Protein AF-N8Q3B9-F1 (afdb_monomer_lite)

Radius of gyration: 31.8 Å; chains: 1; bounding box: 77×52×70 Å

Sequence (116 aa):
MTSLLSVLGLYDLLQKKHAILRNYPILRHFRFIFEDVRPEIRQYFIEADQDALPFSRMQRSLVYQRAKNENADKPFGSIIDVYQANYRFIVHSMTPCPPADPSTFRVLIGADADRF

Organism: NCBI:txid1217671

Structure (mmCIF, N/CA/C/O backbone):
data_AF-N8Q3B9-F1
#
_entry.id   AF-N8Q3B9-F1
#
loop_
_atom_site.group_PDB
_atom_site.id
_atom_site.type_symbol
_atom_site.label_atom_id
_atom_site.label_alt_id
_atom_site.label_comp_id
_atom_site.label_asym_id
_atom_site.label_entity_id
_atom_site.label_seq_id
_atom_site.pdbx_PDB_ins_code
_atom_site.Cartn_x
_atom_site.Cartn_y
_atom_site.Cartn_z
_atom_site.occupancy
_atom_site.B_iso_or_equiv
_atom_site.auth_seq_id
_atom_site.auth_comp_id
_atom_site.auth_asym_id
_atom_site.auth_atom_id
_atom_site.pdbx_PDB_model_num
ATOM 1 N N . MET A 1 1 ? -35.196 -16.794 24.304 1.00 62.47 1 MET A N 1
ATOM 2 C CA . MET A 1 1 ? -34.442 -15.781 23.529 1.00 62.47 1 MET A CA 1
ATOM 3 C C . MET A 1 1 ? -34.644 -14.385 24.100 1.00 62.47 1 MET A C 1
ATOM 5 O O . MET A 1 1 ? -33.671 -13.801 24.542 1.00 62.47 1 MET A O 1
ATOM 9 N N . THR A 1 2 ? -35.875 -13.880 24.199 1.00 73.31 2 THR A N 1
ATOM 10 C CA . THR A 1 2 ? -36.180 -12.538 24.743 1.00 73.31 2 THR A CA 1
ATOM 11 C C . THR A 1 2 ? -35.648 -12.286 26.160 1.00 73.31 2 THR A C 1
ATOM 13 O O . THR A 1 2 ? -35.075 -11.232 26.409 1.00 73.31 2 THR A O 1
ATOM 16 N N . SER A 1 3 ? -35.738 -13.268 27.063 1.00 80.25 3 SER A N 1
ATOM 17 C CA . SER A 1 3 ? -35.218 -13.155 28.436 1.00 80.25 3 SER A CA 1
ATOM 18 C C . SER A 1 3 ? -33.706 -12.915 28.506 1.00 80.25 3 SER A C 1
ATOM 20 O O . SER A 1 3 ? -33.246 -12.137 29.336 1.00 80.25 3 SER A O 1
ATOM 22 N N . LEU A 1 4 ? -32.935 -13.536 27.610 1.00 79.62 4 LEU A N 1
ATOM 23 C CA . LEU A 1 4 ? -31.481 -13.387 27.557 1.00 79.62 4 LEU A CA 1
ATOM 24 C C . LEU A 1 4 ? -31.088 -11.963 27.144 1.00 79.62 4 LEU A C 1
ATOM 26 O O . LEU A 1 4 ? -30.216 -11.361 27.766 1.00 79.62 4 LEU A O 1
ATOM 30 N N . LEU A 1 5 ? -31.775 -11.405 26.140 1.00 76.19 5 LEU A N 1
ATOM 31 C CA . LEU A 1 5 ? -31.567 -10.023 25.706 1.00 76.19 5 LEU A CA 1
ATOM 32 C C . LEU A 1 5 ? -31.977 -9.015 26.788 1.00 76.19 5 LEU A C 1
ATOM 34 O O . LEU A 1 5 ? -31.284 -8.019 26.973 1.00 76.19 5 LEU A O 1
ATOM 38 N N . SER A 1 6 ? -33.051 -9.278 27.537 1.00 79.69 6 SER A N 1
ATOM 39 C CA . SER A 1 6 ? -33.468 -8.407 28.643 1.00 79.69 6 SER A CA 1
ATOM 40 C C . SER A 1 6 ? -32.448 -8.367 29.785 1.00 79.69 6 SER A C 1
ATOM 42 O O . SER A 1 6 ? -32.182 -7.292 30.316 1.00 79.69 6 SER A O 1
ATOM 44 N N . VAL A 1 7 ? -31.837 -9.503 30.140 1.00 82.69 7 VAL A N 1
ATOM 45 C CA . VAL A 1 7 ? -30.781 -9.559 31.171 1.00 82.69 7 VAL A CA 1
ATOM 46 C C . VAL A 1 7 ? -29.506 -8.851 30.700 1.00 82.69 7 VAL A C 1
ATOM 48 O O . VAL A 1 7 ? -28.924 -8.080 31.462 1.00 82.69 7 VAL A O 1
ATOM 51 N N . LEU A 1 8 ? -29.105 -9.050 29.440 1.00 79.69 8 LEU A N 1
ATOM 52 C CA . LEU A 1 8 ? -27.977 -8.340 28.823 1.00 79.69 8 LEU A CA 1
ATOM 53 C C . LEU A 1 8 ? -28.198 -6.825 28.794 1.00 79.69 8 LEU A C 1
ATOM 55 O O . LEU A 1 8 ? -27.327 -6.068 29.212 1.00 79.69 8 LEU A O 1
ATOM 59 N N . GLY A 1 9 ? -29.387 -6.381 28.381 1.00 77.38 9 GLY A N 1
ATOM 60 C CA . GLY A 1 9 ? -29.742 -4.964 28.389 1.00 77.38 9 GLY A CA 1
ATOM 61 C C . GLY A 1 9 ? -29.731 -4.363 29.796 1.00 77.38 9 GLY A C 1
ATOM 62 O O . GLY A 1 9 ? -29.252 -3.248 29.980 1.00 77.38 9 GLY A O 1
ATOM 63 N N . LEU A 1 10 ? -30.190 -5.104 30.811 1.00 79.56 10 LEU A N 1
ATOM 64 C CA . LEU A 1 10 ? -30.143 -4.652 32.204 1.00 79.56 10 LEU A CA 1
ATOM 65 C C . LEU A 1 10 ? -28.698 -4.521 32.716 1.00 79.56 10 LEU A C 1
ATOM 67 O O . LEU A 1 10 ? -28.372 -3.544 33.391 1.00 79.56 10 LEU A O 1
ATOM 71 N N . TYR A 1 11 ? -27.822 -5.466 32.363 1.00 80.06 11 TYR A N 1
ATOM 72 C CA . TYR A 1 11 ? -26.395 -5.404 32.686 1.00 80.06 11 TYR A CA 1
ATOM 73 C C . TYR A 1 11 ? -25.704 -4.205 32.012 1.00 80.06 11 TYR A C 1
ATOM 75 O O . TYR A 1 11 ? -24.987 -3.454 32.679 1.00 80.06 11 TYR A O 1
ATOM 83 N N . ASP A 1 12 ? -25.992 -3.964 30.728 1.00 73.75 12 ASP A N 1
ATOM 84 C CA . ASP A 1 12 ? -25.473 -2.823 29.961 1.00 73.75 12 ASP A CA 1
ATOM 85 C C . ASP A 1 12 ? -25.908 -1.470 30.559 1.00 73.75 12 ASP A C 1
ATOM 87 O O . ASP A 1 12 ? -25.129 -0.512 30.579 1.00 73.75 12 ASP A O 1
ATOM 91 N N . LEU A 1 13 ? -27.133 -1.388 31.097 1.00 72.50 13 LEU A N 1
ATOM 92 C CA . LEU A 1 13 ? -27.658 -0.194 31.774 1.00 72.50 13 LEU A CA 1
ATOM 93 C C . LEU A 1 13 ? -26.992 0.067 33.135 1.00 72.50 13 LEU A C 1
ATOM 95 O O . LEU A 1 13 ? -26.791 1.223 33.521 1.00 72.50 13 LEU A O 1
ATOM 99 N N . LEU A 1 14 ? -26.647 -0.995 33.868 1.00 78.25 14 LEU A N 1
ATOM 100 C CA . LEU A 1 14 ? -26.009 -0.917 35.187 1.00 78.25 14 LEU A CA 1
ATOM 101 C C . LEU A 1 14 ? -24.502 -0.609 35.100 1.00 78.25 14 LEU A C 1
ATOM 103 O O . LEU A 1 14 ? -23.917 -0.080 36.052 1.00 78.25 14 LEU A O 1
ATOM 107 N N . GLN A 1 15 ? -23.856 -0.897 33.967 1.00 73.25 15 GLN A N 1
ATOM 108 C CA . GLN A 1 15 ? -22.427 -0.661 33.778 1.00 73.25 15 GLN A CA 1
ATOM 109 C C . GLN A 1 15 ? -22.095 0.840 33.666 1.00 73.25 15 GLN A C 1
ATOM 111 O O . GLN A 1 15 ? -22.383 1.515 32.682 1.00 73.25 15 GLN A O 1
ATOM 116 N N . LYS A 1 16 ? -21.367 1.378 34.653 1.00 68.00 16 LYS A N 1
ATOM 117 C CA . LYS A 1 16 ? -20.986 2.808 34.702 1.00 68.00 16 LYS A CA 1
ATOM 118 C C . LYS A 1 16 ? -19.802 3.206 33.809 1.00 68.00 16 LYS A C 1
ATOM 120 O O . LYS A 1 16 ? -19.538 4.392 33.649 1.00 68.00 16 LYS A O 1
ATOM 125 N N . LYS A 1 17 ? -19.068 2.246 33.236 1.00 70.25 17 LYS A N 1
ATOM 126 C CA . LYS A 1 17 ? -17.808 2.512 32.509 1.00 70.25 17 LYS A CA 1
ATOM 127 C C . LYS A 1 17 ? -18.004 3.081 31.098 1.00 70.25 17 LYS A C 1
ATOM 129 O O . LYS A 1 17 ? -17.073 3.624 30.513 1.00 70.25 17 LYS A O 1
ATOM 134 N N . HIS A 1 18 ? -19.192 2.931 30.520 1.00 67.69 18 HIS A N 1
ATOM 135 C CA . HIS A 1 18 ? -19.378 3.042 29.078 1.00 67.69 18 HIS A CA 1
ATOM 136 C C . HIS A 1 18 ? -20.710 3.728 28.746 1.00 67.69 18 HIS A C 1
ATOM 138 O O . HIS A 1 18 ? -21.702 3.071 28.455 1.00 67.69 18 HIS A O 1
ATOM 144 N N . ALA A 1 19 ? -20.711 5.065 28.727 1.00 69.88 19 ALA A N 1
ATOM 145 C CA . ALA A 1 19 ? -21.916 5.897 28.581 1.00 69.88 19 ALA A CA 1
ATOM 146 C C . ALA A 1 19 ? -22.811 5.544 27.374 1.00 69.88 19 ALA A C 1
ATOM 148 O O . ALA A 1 19 ? -24.033 5.607 27.473 1.00 69.88 19 ALA A O 1
ATOM 149 N N . ILE A 1 20 ? -22.227 5.105 26.255 1.00 65.88 20 ILE A N 1
ATOM 150 C CA . ILE A 1 20 ? -22.989 4.746 25.048 1.00 65.88 20 ILE A CA 1
ATOM 151 C C . ILE A 1 20 ? -23.751 3.404 25.235 1.00 65.88 20 ILE A C 1
ATOM 153 O O . ILE A 1 20 ? -24.778 3.212 24.600 1.00 65.88 20 ILE A O 1
ATOM 157 N N . LEU A 1 21 ? -23.306 2.487 26.121 1.00 70.81 21 LEU A N 1
ATOM 158 C CA . LEU A 1 21 ? -23.984 1.196 26.404 1.00 70.81 21 LEU A CA 1
ATOM 159 C C . LEU A 1 21 ? -25.238 1.465 27.239 1.00 70.81 21 LEU A C 1
ATOM 161 O O . LEU A 1 21 ? -26.258 0.816 27.057 1.00 70.81 21 LEU A O 1
ATOM 165 N N . ARG A 1 22 ? -25.176 2.495 28.090 1.00 69.12 22 ARG A N 1
ATOM 166 C CA . ARG A 1 22 ? -26.286 2.927 28.934 1.00 69.12 22 ARG A CA 1
ATOM 167 C C . ARG A 1 22 ? -27.389 3.654 28.160 1.00 69.12 22 ARG A C 1
ATOM 169 O O . ARG A 1 22 ? -28.554 3.513 28.498 1.00 69.12 22 ARG A O 1
ATOM 176 N N . ASN A 1 23 ? -27.040 4.439 27.141 1.00 74.38 23 ASN A N 1
ATOM 177 C CA . ASN A 1 23 ? -28.045 5.154 26.343 1.00 74.38 23 ASN A CA 1
ATOM 178 C C . ASN A 1 23 ? -28.689 4.264 25.268 1.00 74.38 23 ASN A C 1
ATOM 180 O O . ASN A 1 23 ? -29.826 4.514 24.884 1.00 74.38 23 ASN A O 1
ATOM 184 N N . TYR A 1 24 ? -27.977 3.234 24.798 1.00 75.50 24 TYR A N 1
ATOM 185 C CA . TYR A 1 24 ? -28.441 2.321 23.751 1.00 75.50 24 TYR A CA 1
ATOM 186 C C . TYR A 1 24 ? -28.032 0.871 24.074 1.00 75.50 24 TYR A C 1
ATOM 188 O O . TYR A 1 24 ? -27.126 0.330 23.423 1.00 75.50 24 TYR A O 1
ATOM 196 N N . PRO A 1 25 ? -28.667 0.239 25.084 1.00 70.31 25 PRO A N 1
ATOM 197 C CA . PRO A 1 25 ? -28.399 -1.156 25.432 1.00 70.31 25 PRO A CA 1
ATOM 198 C C . PRO A 1 25 ? -28.711 -2.056 24.234 1.00 70.31 25 PRO A C 1
ATOM 200 O O . PRO A 1 25 ? -29.635 -1.765 23.470 1.00 70.31 25 PRO A O 1
ATOM 203 N N . ILE A 1 26 ? -27.950 -3.141 24.051 1.00 70.44 26 ILE A N 1
ATOM 204 C CA . ILE A 1 26 ? -28.072 -4.088 22.921 1.00 70.44 26 ILE A CA 1
ATOM 205 C C . ILE A 1 26 ? -27.640 -3.490 21.563 1.00 70.44 26 ILE A C 1
ATOM 207 O O . ILE A 1 26 ? -26.773 -4.049 20.895 1.00 70.44 26 ILE A O 1
ATOM 211 N N . LEU A 1 27 ? -28.178 -2.332 21.162 1.00 72.19 27 LEU A N 1
ATOM 212 C CA . LEU A 1 27 ? -27.892 -1.675 19.877 1.00 72.19 27 LEU A CA 1
ATOM 213 C C . LEU A 1 27 ? -26.429 -1.238 19.735 1.00 72.19 27 LEU A C 1
ATOM 215 O O . LEU A 1 27 ? -25.873 -1.263 18.638 1.00 72.19 27 LEU A O 1
ATOM 219 N N . ARG A 1 28 ? -25.766 -0.877 20.838 1.00 71.19 28 ARG A N 1
ATOM 220 C CA . ARG A 1 28 ? -24.346 -0.511 20.803 1.00 71.19 28 ARG A CA 1
ATOM 221 C C . ARG A 1 28 ? -23.426 -1.685 20.452 1.00 71.19 28 ARG A C 1
ATOM 223 O O . ARG A 1 28 ? -22.383 -1.445 19.849 1.00 71.19 28 ARG A O 1
ATOM 230 N N . HIS A 1 29 ? -23.787 -2.925 20.785 1.00 75.56 29 HIS A N 1
ATOM 231 C CA . HIS A 1 29 ? -22.960 -4.089 20.433 1.00 75.56 29 HIS A CA 1
ATOM 232 C C . HIS A 1 29 ? -22.827 -4.238 18.919 1.00 75.56 29 HIS A C 1
ATOM 234 O O . HIS A 1 29 ? -21.741 -4.531 18.430 1.00 75.56 29 HIS A O 1
ATOM 240 N N . PHE A 1 30 ? -23.875 -3.895 18.163 1.00 75.12 30 PHE A N 1
ATOM 241 C CA . PHE A 1 30 ? -23.799 -3.847 16.703 1.00 75.12 30 PHE A CA 1
ATOM 242 C C . PHE A 1 30 ? -22.762 -2.846 16.207 1.00 75.12 30 PHE A C 1
ATOM 244 O O . PHE A 1 30 ? -22.049 -3.149 15.260 1.00 75.12 30 PHE A O 1
ATOM 251 N N . ARG A 1 31 ? -22.615 -1.679 16.849 1.00 76.25 31 ARG A N 1
ATOM 252 C CA . ARG A 1 31 ? -21.586 -0.711 16.448 1.00 76.25 31 ARG A CA 1
ATOM 253 C C . ARG A 1 31 ? -20.185 -1.304 16.558 1.00 76.25 31 ARG A C 1
ATOM 255 O O . ARG A 1 31 ? -19.413 -1.125 15.630 1.00 76.25 31 ARG A O 1
ATOM 262 N N . PHE A 1 32 ? -19.878 -2.006 17.646 1.00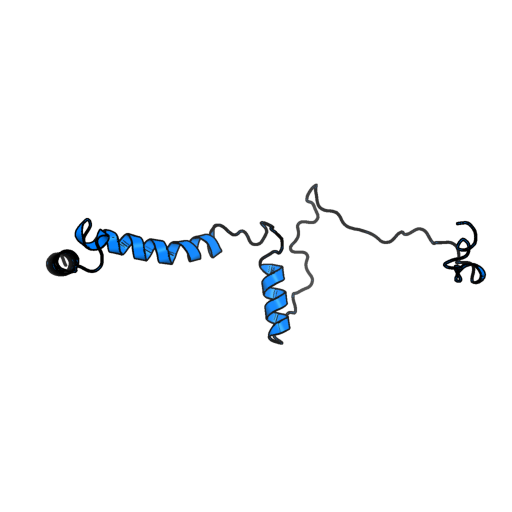 72.12 32 PHE A N 1
ATOM 263 C CA . PHE A 1 32 ? -18.577 -2.658 17.801 1.00 72.12 32 PHE A CA 1
ATOM 264 C C . PHE A 1 32 ? -18.359 -3.749 16.750 1.00 72.12 32 PHE A C 1
ATOM 266 O O . PHE A 1 32 ? -17.323 -3.761 16.101 1.00 72.12 32 PHE A O 1
ATOM 273 N N . ILE A 1 33 ? -19.381 -4.571 16.491 1.00 75.88 33 ILE A N 1
ATOM 274 C CA . ILE A 1 33 ? -19.332 -5.590 15.434 1.00 75.88 33 ILE A CA 1
ATOM 275 C C . ILE A 1 33 ? -19.079 -4.945 14.059 1.00 75.88 33 ILE A C 1
ATOM 277 O O . ILE A 1 33 ? -18.247 -5.418 13.293 1.00 75.88 33 ILE A O 1
ATOM 281 N N . PHE A 1 34 ? -19.753 -3.838 13.736 1.00 74.00 34 PHE A N 1
ATOM 282 C CA . PHE A 1 34 ? -19.538 -3.127 12.473 1.00 74.00 34 PHE A CA 1
ATOM 283 C C . PHE A 1 34 ? -18.192 -2.404 12.407 1.00 74.00 34 PHE A C 1
ATOM 285 O O . PHE A 1 34 ? -17.638 -2.260 11.321 1.00 74.00 34 PHE A O 1
ATOM 292 N N . GLU A 1 35 ? -17.667 -1.930 13.533 1.00 73.00 35 GLU A N 1
ATOM 293 C CA . GLU A 1 35 ? -16.367 -1.264 13.608 1.00 73.00 35 GLU A CA 1
ATOM 294 C C . GLU A 1 35 ? -15.221 -2.256 13.358 1.00 73.00 35 GLU A C 1
ATOM 296 O O . GLU A 1 35 ? -14.286 -1.903 12.641 1.00 73.00 35 GLU A O 1
ATOM 301 N N . ASP A 1 36 ? -15.368 -3.507 13.808 1.00 69.31 36 ASP A N 1
ATOM 302 C CA . ASP A 1 36 ? -14.430 -4.607 13.538 1.00 69.31 36 ASP A CA 1
ATOM 303 C C . ASP A 1 36 ? -14.529 -5.132 12.094 1.00 69.31 36 ASP A C 1
ATOM 305 O O . ASP A 1 36 ? -13.518 -5.423 11.460 1.00 69.31 36 ASP A O 1
ATOM 309 N N . VAL A 1 37 ? -15.737 -5.186 11.523 1.00 69.88 37 VAL A N 1
ATOM 310 C CA . VAL A 1 37 ? -15.965 -5.650 10.138 1.00 69.88 37 VAL A CA 1
ATOM 311 C C . VAL A 1 37 ? -15.576 -4.586 9.092 1.00 69.88 37 VAL A C 1
ATOM 313 O O . VAL A 1 37 ? -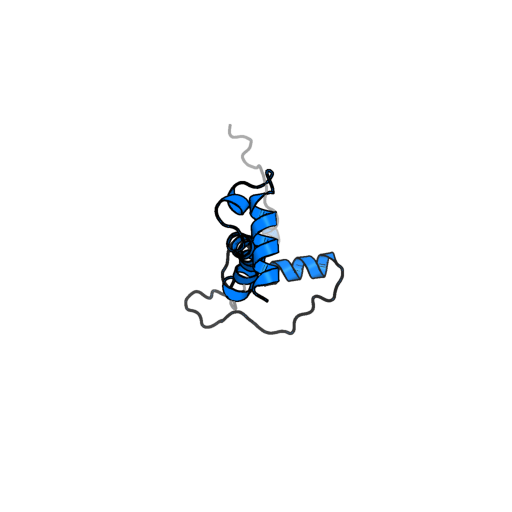15.221 -4.899 7.953 1.00 69.88 37 VAL A O 1
ATOM 316 N N . ARG A 1 38 ? -15.606 -3.298 9.455 1.00 68.56 38 ARG A N 1
ATOM 317 C CA . ARG A 1 38 ? -15.275 -2.171 8.565 1.00 68.56 38 ARG A CA 1
ATOM 318 C C . ARG A 1 38 ? -13.867 -2.223 7.938 1.00 68.56 38 ARG A C 1
ATOM 320 O O . ARG A 1 38 ? -13.788 -1.959 6.734 1.00 68.56 38 ARG A O 1
ATOM 327 N N . PRO A 1 39 ? -12.760 -2.484 8.665 1.00 63.12 39 PRO A N 1
ATOM 328 C CA . PRO A 1 39 ? -11.430 -2.590 8.060 1.00 63.12 39 PRO A CA 1
ATOM 329 C C . PRO A 1 39 ? -11.330 -3.755 7.069 1.00 63.12 39 PRO A C 1
ATOM 331 O O . PRO A 1 39 ? -10.796 -3.562 5.979 1.00 63.12 39 PRO A O 1
ATOM 334 N N . GLU A 1 40 ? -11.913 -4.912 7.388 1.00 64.19 40 GLU A N 1
ATOM 335 C CA . GLU A 1 40 ? -11.904 -6.084 6.508 1.00 64.19 40 GLU A CA 1
ATOM 336 C C . GLU A 1 40 ? -12.674 -5.819 5.208 1.00 64.19 40 GLU A C 1
ATOM 338 O O . GLU A 1 40 ? -12.152 -6.048 4.119 1.00 64.19 40 GLU A O 1
ATOM 343 N N . ILE A 1 41 ? -13.875 -5.233 5.282 1.00 66.69 41 ILE A N 1
ATOM 344 C CA . ILE A 1 41 ? -14.640 -4.887 4.074 1.00 66.69 41 ILE A CA 1
ATOM 345 C C . ILE A 1 41 ? -13.866 -3.899 3.190 1.00 66.69 41 ILE A C 1
ATOM 347 O O . ILE A 1 41 ? -13.826 -4.080 1.975 1.00 66.69 41 ILE A O 1
ATOM 351 N N . ARG A 1 42 ? -13.210 -2.873 3.755 1.00 62.38 42 ARG A N 1
ATOM 352 C CA . ARG A 1 42 ? -12.408 -1.940 2.936 1.00 62.38 42 ARG A CA 1
ATOM 353 C C . ARG A 1 42 ? -11.233 -2.640 2.260 1.00 62.38 42 ARG A C 1
ATOM 355 O O . ARG A 1 42 ? -10.996 -2.398 1.082 1.00 62.38 42 ARG A O 1
ATOM 362 N N . GLN A 1 43 ? -10.557 -3.518 2.989 1.00 61.41 43 GLN A N 1
ATOM 363 C CA . GLN A 1 43 ? -9.367 -4.219 2.523 1.00 61.41 43 GLN A CA 1
ATOM 364 C C . GLN A 1 43 ? -9.656 -5.266 1.430 1.00 61.41 43 GLN A C 1
ATOM 366 O O . GLN A 1 43 ? -8.762 -5.566 0.643 1.00 61.41 43 GLN A O 1
ATOM 371 N N . TYR A 1 44 ? -10.873 -5.825 1.367 1.00 57.66 44 TYR A N 1
ATOM 372 C CA . TYR A 1 44 ? -11.224 -6.882 0.402 1.00 57.66 44 TYR A CA 1
ATOM 373 C C . TYR A 1 44 ? -12.212 -6.458 -0.693 1.00 57.66 44 TYR A C 1
ATOM 375 O O . TYR A 1 44 ? -12.139 -6.992 -1.795 1.00 57.66 44 TYR A O 1
ATOM 383 N N . PHE A 1 45 ? -13.133 -5.529 -0.416 1.00 58.62 45 PHE A N 1
ATOM 384 C CA . PHE A 1 45 ? -14.176 -5.127 -1.374 1.00 58.62 45 PHE A CA 1
ATOM 385 C C . PHE A 1 45 ? -13.919 -3.782 -2.059 1.00 58.62 45 PHE A C 1
ATOM 387 O O . PHE A 1 45 ? -14.495 -3.537 -3.115 1.00 58.62 45 PHE A O 1
ATOM 394 N N . ILE A 1 46 ? -13.116 -2.895 -1.462 1.00 55.25 46 ILE A N 1
ATOM 395 C CA . ILE A 1 46 ? -12.929 -1.518 -1.959 1.00 55.25 46 ILE A CA 1
ATOM 396 C C . ILE A 1 46 ? -11.517 -1.301 -2.509 1.00 55.25 46 ILE A C 1
ATOM 398 O O . ILE A 1 46 ? -11.335 -0.499 -3.419 1.00 55.25 46 ILE A O 1
ATOM 402 N N . GLU A 1 47 ? -10.518 -2.021 -2.003 1.00 51.97 47 GLU A N 1
ATOM 403 C CA . GLU A 1 47 ? -9.152 -1.953 -2.518 1.00 51.97 47 GLU A CA 1
ATOM 404 C C . GLU A 1 47 ? -9.019 -2.885 -3.730 1.00 51.97 47 GLU A C 1
ATOM 406 O O . GLU A 1 47 ? -8.632 -4.047 -3.617 1.00 51.97 47 GLU A O 1
ATOM 411 N N . ALA A 1 48 ? -9.394 -2.391 -4.913 1.00 55.50 48 ALA A N 1
ATOM 412 C CA . ALA A 1 48 ? -9.032 -3.056 -6.155 1.00 55.50 48 ALA A CA 1
ATOM 413 C C . ALA A 1 48 ? -7.496 -3.164 -6.196 1.00 55.50 48 ALA A C 1
ATOM 415 O O . ALA A 1 48 ? -6.810 -2.155 -6.049 1.00 55.50 48 ALA A O 1
ATOM 416 N N . ASP A 1 49 ? -6.937 -4.361 -6.420 1.00 54.00 49 ASP A N 1
ATOM 417 C CA . ASP A 1 49 ? -5.479 -4.633 -6.451 1.00 54.00 49 ASP A CA 1
ATOM 418 C C . ASP A 1 49 ? -4.678 -3.748 -7.449 1.00 54.00 49 ASP A C 1
ATOM 420 O O . ASP A 1 49 ? -3.443 -3.784 -7.488 1.00 54.00 49 ASP A O 1
ATOM 424 N N . GLN A 1 50 ? -5.391 -2.953 -8.245 1.00 52.47 50 GLN A N 1
ATOM 425 C CA . GLN A 1 50 ? -4.959 -2.099 -9.348 1.00 52.47 50 GLN A CA 1
ATOM 426 C C . GLN A 1 50 ? -5.085 -0.590 -9.054 1.00 52.47 50 GLN A C 1
ATOM 428 O O . GLN A 1 50 ? -4.503 0.200 -9.797 1.00 52.47 50 GLN A O 1
ATOM 433 N N . ASP A 1 51 ? -5.771 -0.174 -7.983 1.00 55.34 51 ASP A N 1
ATOM 434 C CA . ASP A 1 51 ? -5.890 1.248 -7.644 1.00 55.34 51 ASP A CA 1
ATOM 435 C C . ASP A 1 51 ? -4.641 1.718 -6.890 1.00 55.34 51 ASP A C 1
ATOM 437 O O . ASP A 1 51 ? -4.342 1.339 -5.756 1.00 55.34 51 ASP A O 1
ATOM 441 N N . ALA A 1 52 ? -3.836 2.504 -7.599 1.00 55.72 52 ALA A N 1
ATOM 442 C CA . ALA A 1 52 ? -2.526 2.949 -7.165 1.00 55.72 52 ALA A CA 1
ATOM 443 C C . ALA A 1 52 ? -2.609 4.065 -6.116 1.00 55.72 52 ALA A C 1
ATOM 445 O O . ALA A 1 52 ? -3.372 5.007 -6.301 1.00 55.72 52 ALA A O 1
ATOM 446 N N . LEU A 1 53 ? -1.740 3.985 -5.093 1.00 59.44 53 LEU A N 1
ATOM 447 C CA . LEU A 1 53 ? -0.907 5.072 -4.528 1.00 59.44 53 LEU A CA 1
ATOM 448 C C . LEU A 1 53 ? 0.004 4.518 -3.400 1.00 59.44 53 LEU A C 1
ATOM 450 O O . LEU A 1 53 ? -0.462 3.774 -2.536 1.00 59.44 53 LEU A O 1
ATOM 454 N N . PRO A 1 54 ? 1.283 4.929 -3.274 1.00 63.56 54 PRO A N 1
ATOM 455 C CA . PRO A 1 54 ? 2.361 4.947 -4.274 1.00 63.56 54 PRO A CA 1
ATOM 456 C C . PRO A 1 54 ? 2.888 3.544 -4.665 1.00 63.56 54 PRO A C 1
ATOM 458 O O . PRO A 1 54 ? 3.704 3.435 -5.574 1.00 63.56 54 PRO A O 1
ATOM 461 N N . PHE A 1 55 ? 2.426 2.472 -4.006 1.00 62.38 55 PHE A N 1
ATOM 462 C CA . PHE A 1 55 ? 2.791 1.082 -4.319 1.00 62.38 55 PHE A CA 1
ATOM 463 C C . PHE A 1 55 ? 1.556 0.184 -4.291 1.00 62.38 55 PHE A C 1
ATOM 465 O O . PHE A 1 55 ? 0.769 0.272 -3.346 1.00 62.38 55 PHE A O 1
ATOM 472 N N . SER A 1 56 ? 1.413 -0.709 -5.273 1.00 68.75 56 SER A N 1
ATOM 473 C CA . SER A 1 56 ? 0.295 -1.659 -5.321 1.00 68.75 56 SER A CA 1
ATOM 474 C C . SER A 1 56 ? 0.439 -2.761 -4.266 1.00 68.75 56 SER A C 1
ATOM 476 O O . SER A 1 56 ? 1.546 -3.092 -3.820 1.00 68.75 56 SER A O 1
ATOM 478 N N . ARG A 1 57 ? -0.678 -3.387 -3.873 1.00 71.19 57 ARG A N 1
ATOM 479 C CA . ARG A 1 57 ? -0.674 -4.525 -2.935 1.00 71.19 57 ARG A CA 1
ATOM 480 C C . ARG A 1 57 ? 0.235 -5.658 -3.421 1.00 71.19 57 ARG A C 1
ATOM 482 O O . ARG A 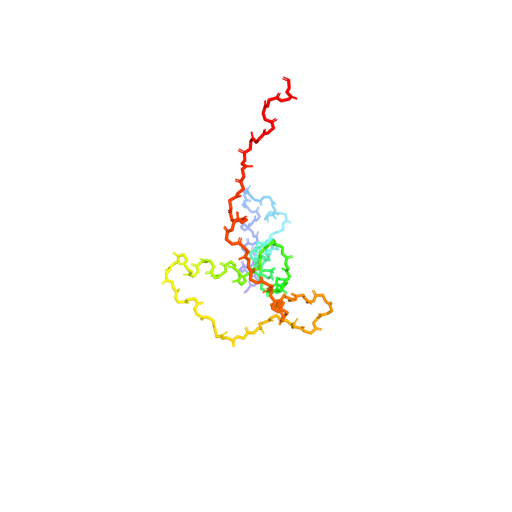1 57 ? 0.971 -6.245 -2.630 1.00 71.19 57 ARG A O 1
ATOM 489 N N . MET A 1 58 ? 0.256 -5.883 -4.735 1.00 71.00 58 MET A N 1
ATOM 490 C CA . MET A 1 58 ? 1.133 -6.847 -5.396 1.00 71.00 58 MET A CA 1
ATOM 491 C C . MET A 1 58 ? 2.627 -6.548 -5.185 1.00 71.00 58 MET A C 1
ATOM 493 O O . MET A 1 58 ? 3.421 -7.472 -5.002 1.00 71.00 58 MET A O 1
ATOM 497 N N . GLN A 1 59 ? 3.029 -5.275 -5.221 1.00 73.25 59 GLN A N 1
ATOM 498 C CA . GLN A 1 59 ? 4.417 -4.877 -4.968 1.00 73.25 59 GLN A CA 1
ATOM 499 C C . GLN A 1 59 ? 4.791 -5.098 -3.500 1.00 73.25 59 GLN A C 1
ATOM 501 O O . GLN A 1 59 ? 5.865 -5.623 -3.213 1.00 73.25 59 GLN A O 1
ATOM 506 N N . ARG A 1 60 ? 3.887 -4.773 -2.566 1.00 79.38 60 ARG A N 1
ATOM 507 C CA . ARG A 1 60 ? 4.108 -5.005 -1.129 1.00 79.38 60 ARG A CA 1
ATOM 508 C C . ARG A 1 60 ? 4.245 -6.493 -0.808 1.00 79.38 60 ARG A C 1
ATOM 510 O O . ARG A 1 60 ? 5.180 -6.875 -0.109 1.00 79.38 60 ARG A O 1
ATOM 517 N N . SER A 1 61 ? 3.365 -7.343 -1.345 1.00 77.06 61 SER A N 1
ATOM 518 C CA . SER A 1 61 ? 3.423 -8.791 -1.102 1.00 77.06 61 SER A CA 1
ATOM 519 C C . SER A 1 61 ? 4.728 -9.407 -1.616 1.00 77.06 61 SER A C 1
ATOM 521 O O . SER A 1 61 ? 5.304 -10.259 -0.949 1.00 77.06 61 SER A O 1
ATOM 523 N N . LEU A 1 62 ? 5.229 -8.929 -2.761 1.00 80.88 62 LEU A N 1
ATOM 524 C CA . LEU A 1 62 ? 6.499 -9.369 -3.336 1.00 80.88 62 LEU A CA 1
ATOM 525 C C . LEU A 1 62 ? 7.694 -9.025 -2.434 1.00 80.88 62 LEU A C 1
ATOM 527 O O . LEU A 1 62 ? 8.578 -9.855 -2.234 1.00 80.88 62 LEU A O 1
ATOM 531 N N . VAL A 1 63 ? 7.723 -7.810 -1.875 1.00 82.56 63 VAL A N 1
ATOM 532 C CA . VAL A 1 63 ? 8.772 -7.389 -0.931 1.00 82.56 63 VAL A CA 1
ATOM 533 C C . VAL A 1 63 ? 8.736 -8.250 0.334 1.00 82.56 63 VAL A C 1
ATOM 535 O O . VAL A 1 63 ? 9.785 -8.709 0.776 1.00 82.56 63 VAL A O 1
ATOM 538 N N . TYR A 1 64 ? 7.547 -8.532 0.880 1.00 82.88 64 TYR A N 1
ATOM 539 C CA . TYR A 1 64 ? 7.409 -9.391 2.060 1.00 82.88 64 TYR A CA 1
ATOM 540 C C . TYR A 1 64 ? 7.853 -10.834 1.814 1.00 82.88 64 TYR A C 1
ATOM 542 O O . TYR A 1 64 ? 8.565 -11.386 2.649 1.00 82.88 64 TYR A O 1
ATOM 550 N N . GLN A 1 65 ? 7.473 -11.433 0.683 1.00 84.06 65 GLN A N 1
ATOM 551 C CA . GLN A 1 65 ? 7.885 -12.797 0.327 1.00 84.06 65 GLN A CA 1
ATOM 552 C C . GLN A 1 65 ? 9.410 -12.898 0.209 1.00 84.06 65 GLN A C 1
ATOM 554 O O . GLN A 1 65 ? 10.020 -13.782 0.806 1.00 84.06 65 GLN A O 1
ATOM 559 N N . ARG A 1 66 ? 10.050 -11.920 -0.450 1.00 83.62 66 ARG A N 1
ATOM 560 C CA . ARG A 1 66 ? 11.518 -11.849 -0.539 1.00 83.62 66 ARG A CA 1
ATOM 561 C C . ARG A 1 66 ? 12.186 -11.640 0.816 1.00 83.62 66 ARG A C 1
ATOM 563 O O . ARG A 1 66 ? 13.187 -12.286 1.098 1.00 83.62 66 ARG A O 1
ATOM 570 N N . ALA A 1 67 ? 11.631 -10.774 1.665 1.00 84.38 67 ALA A N 1
ATOM 571 C CA . ALA A 1 67 ? 12.163 -10.535 3.006 1.00 84.38 67 ALA A CA 1
ATOM 572 C C . ALA A 1 67 ? 12.074 -11.778 3.911 1.00 84.38 67 ALA A C 1
ATOM 574 O O . ALA A 1 67 ? 12.910 -11.952 4.793 1.00 84.38 67 ALA A O 1
ATOM 575 N N . LYS A 1 68 ? 11.083 -12.648 3.685 1.00 85.56 68 LYS A N 1
ATOM 576 C CA . LYS A 1 68 ? 10.903 -13.915 4.408 1.00 85.56 68 LYS A CA 1
ATOM 577 C C . LYS A 1 68 ? 11.627 -15.107 3.775 1.00 85.56 68 LYS A C 1
ATOM 579 O O . LYS A 1 68 ? 11.527 -16.207 4.307 1.00 85.56 68 LYS A O 1
ATOM 584 N N . ASN A 1 69 ? 12.367 -14.897 2.683 1.00 78.38 69 ASN A N 1
ATOM 585 C CA . ASN A 1 69 ? 13.026 -15.960 1.918 1.00 78.38 69 ASN A CA 1
ATOM 586 C C . ASN A 1 69 ? 12.039 -17.041 1.417 1.00 78.38 69 ASN A C 1
ATOM 588 O O . ASN A 1 69 ? 12.367 -18.223 1.343 1.00 78.38 69 ASN A O 1
ATOM 592 N N . GLU A 1 70 ? 10.805 -16.628 1.112 1.00 80.12 70 GLU A N 1
ATOM 593 C CA . GLU A 1 70 ? 9.760 -17.470 0.526 1.00 80.12 70 GLU A CA 1
ATOM 594 C C . GLU A 1 70 ? 9.823 -17.392 -1.010 1.00 80.12 70 GLU A C 1
ATOM 596 O O . GLU A 1 70 ? 10.192 -16.356 -1.573 1.00 80.12 70 GLU A O 1
ATOM 601 N N . ASN A 1 71 ? 9.433 -18.473 -1.702 1.00 71.88 71 ASN A N 1
ATOM 602 C CA . ASN A 1 71 ? 9.390 -18.507 -3.167 1.00 71.88 71 ASN A CA 1
ATOM 603 C C . ASN A 1 71 ? 8.469 -17.403 -3.708 1.00 71.88 71 ASN A C 1
ATOM 605 O O . ASN A 1 71 ? 7.254 -17.430 -3.518 1.00 71.88 71 ASN A O 1
ATOM 609 N N . ALA A 1 72 ? 9.074 -16.442 -4.402 1.00 67.31 72 ALA A N 1
ATOM 610 C CA . ALA A 1 72 ? 8.418 -15.269 -4.975 1.00 67.31 72 ALA A CA 1
ATOM 611 C C . ALA A 1 72 ? 8.201 -15.398 -6.496 1.00 67.31 72 ALA A C 1
ATOM 613 O O . ALA A 1 72 ? 7.925 -14.403 -7.175 1.00 67.31 72 ALA A O 1
ATOM 614 N N . ASP A 1 73 ? 8.362 -16.609 -7.032 1.00 69.94 73 ASP A N 1
ATOM 615 C CA . ASP A 1 73 ? 8.311 -16.878 -8.462 1.00 69.94 73 ASP A CA 1
ATOM 616 C C . ASP A 1 73 ? 6.877 -16.741 -8.970 1.00 69.94 73 ASP A C 1
ATOM 618 O O . ASP A 1 73 ? 5.967 -17.474 -8.577 1.00 69.94 73 ASP A O 1
ATOM 622 N N . LYS A 1 74 ? 6.674 -15.767 -9.856 1.00 66.56 74 LYS A N 1
ATOM 623 C CA . LYS A 1 74 ? 5.416 -15.572 -10.573 1.00 66.56 74 LYS A CA 1
ATOM 624 C C . LYS A 1 74 ? 5.593 -16.036 -12.016 1.00 66.56 74 LYS A C 1
ATOM 626 O O . LYS A 1 74 ? 6.622 -15.722 -12.616 1.00 66.56 74 LYS A O 1
ATOM 631 N N . PRO A 1 75 ? 4.615 -16.762 -12.582 1.00 70.56 75 PRO A N 1
ATOM 632 C CA . PRO A 1 75 ? 4.677 -17.193 -13.971 1.00 70.56 75 PRO A CA 1
ATOM 633 C C . PRO A 1 75 ? 4.798 -15.982 -14.904 1.00 70.56 75 PRO A C 1
ATOM 635 O O . PRO A 1 75 ? 4.245 -14.915 -14.632 1.00 70.56 75 PRO A O 1
ATOM 638 N N . PHE A 1 76 ? 5.531 -16.157 -16.006 1.00 57.66 76 PHE A N 1
ATOM 639 C CA . PHE A 1 76 ? 5.699 -15.127 -17.028 1.00 57.66 76 PHE A CA 1
ATOM 640 C C . PHE A 1 76 ? 4.339 -14.790 -17.658 1.00 57.66 76 PHE A C 1
ATOM 642 O O . PHE A 1 76 ? 3.780 -15.570 -18.424 1.00 57.66 76 PHE A O 1
ATOM 649 N N . GLY A 1 77 ? 3.807 -13.619 -17.315 1.00 63.66 77 GLY A N 1
ATOM 650 C CA . GLY A 1 77 ? 2.572 -13.065 -17.855 1.00 63.66 77 GLY A CA 1
ATOM 651 C C . GLY A 1 77 ? 2.402 -11.618 -17.400 1.00 63.66 77 GLY A C 1
ATOM 652 O O . GLY A 1 77 ? 2.699 -11.285 -16.251 1.00 63.66 77 GLY A O 1
ATOM 653 N N . SER A 1 78 ? 1.958 -10.738 -18.301 1.00 68.06 78 SER A N 1
ATOM 654 C CA . SER A 1 78 ? 1.598 -9.370 -17.922 1.00 68.06 78 SER A CA 1
ATOM 655 C C . SER A 1 78 ? 0.190 -9.380 -17.343 1.00 68.06 78 SER A C 1
ATOM 657 O O . SER A 1 78 ? -0.766 -9.710 -18.035 1.00 68.06 78 SER A O 1
ATOM 659 N N . ILE A 1 79 ? 0.067 -9.004 -16.074 1.00 67.12 79 ILE A N 1
ATOM 660 C CA . ILE A 1 79 ? -1.229 -8.728 -15.430 1.00 67.12 79 ILE A CA 1
ATOM 661 C C . ILE A 1 79 ? -1.715 -7.317 -15.825 1.00 67.12 79 ILE A C 1
ATOM 663 O O . ILE A 1 79 ? -2.870 -6.961 -15.624 1.00 67.12 79 ILE A O 1
ATOM 667 N N . ILE A 1 80 ? -0.820 -6.503 -16.394 1.00 67.94 80 ILE A N 1
ATOM 668 C CA . ILE A 1 80 ? -1.093 -5.140 -16.841 1.00 67.94 80 ILE A CA 1
ATOM 669 C C . ILE A 1 80 ? -1.672 -5.204 -18.250 1.00 67.94 80 ILE A C 1
ATOM 671 O O . ILE A 1 80 ? -1.102 -5.860 -19.128 1.00 67.94 80 ILE A O 1
ATOM 675 N N . ASP A 1 81 ? -2.775 -4.493 -18.456 1.00 74.00 81 ASP A N 1
ATOM 676 C CA . ASP A 1 81 ? -3.406 -4.333 -19.758 1.00 74.00 81 ASP A CA 1
ATOM 677 C C . ASP A 1 81 ? -2.536 -3.446 -20.668 1.00 74.00 81 ASP A C 1
ATOM 679 O O . ASP A 1 81 ? -2.401 -2.235 -20.481 1.00 74.00 81 ASP A O 1
ATOM 683 N N . VAL A 1 82 ? -1.904 -4.097 -21.643 1.00 74.19 82 VAL A N 1
ATOM 684 C CA . VAL A 1 82 ? -0.954 -3.512 -22.604 1.00 74.19 82 VAL A CA 1
ATOM 685 C C . VAL A 1 82 ? -1.676 -2.659 -23.658 1.00 74.19 82 VAL A C 1
ATOM 687 O O . VAL A 1 82 ? -1.043 -1.862 -24.348 1.00 74.19 82 VAL A O 1
ATOM 690 N N . TYR A 1 83 ? -3.000 -2.799 -23.783 1.00 76.62 83 TYR A N 1
ATOM 691 C CA . TYR A 1 83 ? -3.809 -2.098 -24.781 1.00 76.62 83 TYR A CA 1
ATOM 692 C C . TYR A 1 83 ? -4.456 -0.815 -24.247 1.00 76.62 83 TYR A C 1
ATOM 694 O O . TYR A 1 83 ? -5.164 -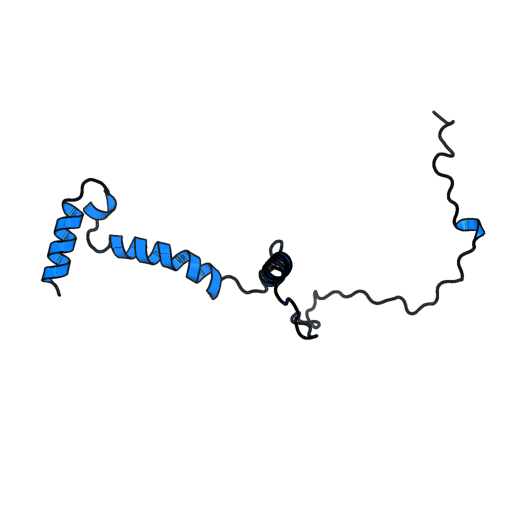0.132 -24.990 1.0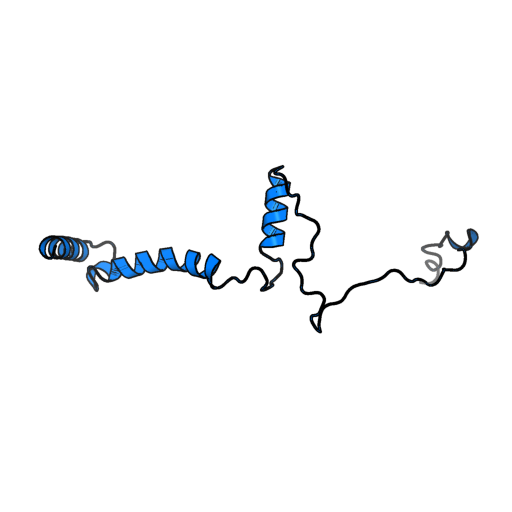0 76.62 83 TYR A O 1
ATOM 702 N N . GLN A 1 84 ? -4.214 -0.447 -22.984 1.00 79.19 84 GLN A N 1
ATOM 703 C CA . GLN A 1 84 ? -4.735 0.807 -22.441 1.00 79.19 84 GLN A CA 1
ATOM 704 C C . GLN A 1 84 ? -4.089 2.021 -23.108 1.00 79.19 84 GLN A C 1
ATOM 706 O O . GLN A 1 84 ? -2.887 2.057 -23.363 1.00 79.19 84 GLN A O 1
ATOM 711 N N . ALA A 1 85 ? -4.885 3.071 -23.319 1.00 75.31 85 ALA A N 1
ATOM 712 C CA . ALA A 1 85 ? -4.449 4.300 -23.988 1.00 75.31 85 ALA A CA 1
ATOM 713 C C . ALA A 1 85 ? -3.266 5.010 -23.294 1.00 75.31 85 ALA A C 1
ATOM 715 O O . ALA A 1 85 ? -2.533 5.772 -23.920 1.00 75.31 85 ALA A O 1
ATOM 716 N N . ASN A 1 86 ? -3.077 4.779 -21.996 1.00 77.38 86 ASN A N 1
ATOM 717 C CA . ASN A 1 86 ? -2.011 5.338 -21.165 1.00 77.38 86 ASN A CA 1
ATOM 718 C C . ASN A 1 86 ? -0.858 4.354 -20.896 1.00 77.38 86 ASN A C 1
ATOM 720 O O . ASN A 1 86 ? 0.074 4.715 -20.171 1.00 77.38 86 ASN A O 1
ATOM 724 N N . TYR A 1 87 ? -0.886 3.144 -21.460 1.00 78.81 87 TYR A N 1
ATOM 725 C CA . TYR A 1 87 ? 0.220 2.203 -21.335 1.00 78.81 87 TYR A CA 1
ATOM 726 C C . TYR A 1 87 ? 1.418 2.692 -22.162 1.00 78.81 87 TYR A C 1
ATOM 728 O O . TYR A 1 87 ? 1.313 2.945 -23.362 1.00 78.81 87 TYR A O 1
ATOM 736 N N . ARG A 1 88 ? 2.578 2.851 -21.516 1.00 78.94 88 ARG A N 1
ATOM 737 C CA . ARG A 1 88 ? 3.831 3.248 -22.171 1.00 78.94 88 ARG A CA 1
ATOM 738 C C . ARG A 1 88 ? 4.879 2.175 -21.937 1.00 78.94 88 ARG A C 1
ATOM 740 O O . ARG A 1 88 ? 5.115 1.779 -20.800 1.00 78.94 88 ARG A O 1
ATOM 747 N N . PHE A 1 89 ? 5.544 1.766 -23.007 1.00 80.81 89 PHE A N 1
ATOM 748 C CA . PHE A 1 89 ? 6.685 0.863 -22.963 1.00 80.81 89 PHE A CA 1
ATOM 749 C C . PHE A 1 89 ? 7.859 1.495 -23.708 1.00 80.81 89 PHE A C 1
ATOM 751 O O . PHE A 1 89 ? 7.677 2.321 -24.603 1.00 80.81 89 PHE A O 1
ATOM 758 N N . ILE A 1 90 ? 9.071 1.127 -23.306 1.00 82.00 90 ILE A N 1
ATOM 759 C CA . ILE A 1 90 ? 10.307 1.557 -23.957 1.00 82.00 90 ILE A CA 1
ATOM 760 C C . ILE A 1 90 ? 10.827 0.363 -24.746 1.00 82.00 90 ILE A C 1
ATOM 762 O O . ILE A 1 90 ? 10.933 -0.739 -24.211 1.00 82.00 90 ILE A O 1
ATOM 766 N N . VAL A 1 91 ? 11.155 0.591 -26.012 1.00 82.38 91 VAL A N 1
ATOM 767 C CA . VAL A 1 91 ? 11.850 -0.383 -26.856 1.00 82.38 91 VAL A CA 1
ATOM 768 C C . VAL A 1 91 ? 13.284 0.063 -27.069 1.00 82.38 91 VAL A C 1
ATOM 770 O O . VAL A 1 91 ? 13.585 1.258 -27.067 1.00 82.38 91 VAL A O 1
ATOM 773 N N . HIS A 1 92 ? 14.176 -0.901 -27.269 1.00 82.94 92 HIS A N 1
ATOM 774 C CA . HIS A 1 92 ? 15.519 -0.587 -27.726 1.00 82.94 92 HIS A CA 1
ATOM 775 C C . HIS A 1 92 ? 15.466 0.052 -29.115 1.00 82.94 92 HIS A C 1
ATOM 777 O O . HIS A 1 92 ? 14.679 -0.354 -29.973 1.00 82.94 92 HIS A O 1
ATOM 783 N N . SER A 1 93 ? 16.323 1.052 -29.331 1.00 83.62 93 SER A N 1
ATOM 784 C CA . SER A 1 93 ? 16.548 1.594 -30.667 1.00 83.62 93 SER A CA 1
ATOM 785 C C . SER A 1 93 ? 17.087 0.483 -31.564 1.00 83.62 93 SER A C 1
ATOM 787 O O . SER A 1 93 ? 18.099 -0.138 -31.246 1.00 83.62 93 SER A O 1
ATOM 789 N N . MET A 1 94 ? 16.416 0.252 -32.690 1.00 84.38 94 MET A N 1
ATOM 790 C CA . MET A 1 94 ? 16.873 -0.665 -33.739 1.00 84.38 94 MET A CA 1
ATOM 791 C C . MET A 1 94 ? 17.983 -0.048 -34.602 1.00 84.38 94 MET A C 1
ATOM 793 O O . MET A 1 94 ? 18.588 -0.734 -35.422 1.00 84.38 94 MET A O 1
ATOM 797 N N . THR A 1 95 ? 18.244 1.251 -34.442 1.00 87.88 95 THR A N 1
ATOM 798 C CA . THR A 1 95 ? 19.257 1.965 -35.217 1.00 87.88 95 THR A CA 1
ATOM 799 C C . THR A 1 95 ? 20.637 1.728 -34.601 1.00 87.88 95 THR A C 1
ATOM 801 O O . THR A 1 95 ? 20.827 2.070 -33.428 1.00 87.88 95 THR A O 1
ATOM 804 N N . PRO A 1 96 ? 21.611 1.180 -35.354 1.00 83.00 96 PRO A N 1
ATOM 805 C CA . PRO A 1 96 ? 22.968 1.007 -34.855 1.00 83.00 96 PRO A CA 1
ATOM 806 C C . PRO A 1 96 ? 23.602 2.370 -34.562 1.00 83.00 96 PRO A C 1
ATOM 808 O O . PRO A 1 96 ? 23.553 3.286 -35.383 1.00 83.00 96 PRO A O 1
ATOM 811 N N . CYS A 1 97 ? 24.202 2.500 -33.379 1.00 83.12 97 CYS A N 1
ATOM 812 C CA . CYS A 1 97 ? 25.031 3.651 -33.042 1.00 83.12 97 CYS A CA 1
ATOM 813 C C . CYS A 1 97 ? 26.392 3.502 -33.747 1.00 83.12 97 CYS A C 1
ATOM 815 O O . CYS A 1 97 ? 26.931 2.388 -33.755 1.00 83.12 97 CYS A O 1
ATOM 817 N N . PRO A 1 98 ? 26.964 4.568 -34.337 1.00 85.75 98 PRO A N 1
ATOM 818 C CA . PRO A 1 98 ? 28.341 4.526 -34.813 1.00 85.75 98 PRO A CA 1
ATOM 819 C C . PRO A 1 98 ? 29.298 4.109 -33.679 1.00 85.75 98 PRO A C 1
ATOM 821 O O . PRO A 1 98 ? 29.037 4.415 -32.511 1.00 85.75 98 PRO A O 1
ATOM 824 N N . PRO A 1 99 ? 30.399 3.402 -33.996 1.00 84.12 99 PRO A N 1
ATOM 825 C CA . PRO A 1 99 ? 31.373 2.989 -32.993 1.00 84.12 99 PRO A CA 1
ATOM 826 C C . PRO A 1 99 ? 31.919 4.221 -32.269 1.00 84.12 99 PRO A C 1
ATOM 828 O O . PRO A 1 99 ? 32.341 5.187 -32.903 1.00 84.12 99 PRO A O 1
ATOM 831 N N . ALA A 1 100 ? 31.880 4.190 -30.938 1.00 82.94 100 ALA A N 1
ATOM 832 C CA . ALA A 1 100 ? 32.383 5.288 -30.130 1.00 82.94 100 ALA A CA 1
ATOM 833 C C . ALA A 1 100 ? 33.909 5.388 -30.264 1.00 82.94 100 ALA A C 1
ATOM 835 O O . ALA A 1 100 ? 34.604 4.370 -30.235 1.00 82.94 100 ALA A O 1
ATOM 836 N N . ASP A 1 101 ? 34.423 6.610 -30.399 1.00 85.50 101 ASP A N 1
ATOM 837 C CA . ASP A 1 101 ? 35.859 6.864 -30.480 1.00 85.50 101 ASP A CA 1
ATOM 838 C C . ASP A 1 101 ? 36.510 6.694 -29.091 1.00 85.50 101 ASP A C 1
ATOM 840 O O . ASP A 1 101 ? 36.172 7.446 -28.167 1.00 85.50 101 ASP A O 1
ATOM 844 N N . PRO A 1 102 ? 37.472 5.764 -28.919 1.00 82.88 102 PRO A N 1
ATOM 845 C CA . PRO A 1 102 ? 38.183 5.571 -27.656 1.00 82.88 102 PRO A CA 1
ATOM 846 C C . PRO A 1 102 ? 38.861 6.831 -27.104 1.00 82.88 102 PRO A C 1
ATOM 848 O O . PRO A 1 102 ? 39.079 6.926 -25.894 1.00 82.88 102 PRO A O 1
ATOM 851 N N . SER A 1 103 ? 39.184 7.805 -27.962 1.00 80.19 103 SER A N 1
ATOM 852 C CA . SER A 1 103 ? 39.795 9.072 -27.552 1.00 80.19 103 SER A CA 1
ATOM 853 C C . SER A 1 103 ? 38.844 9.946 -26.716 1.00 80.19 103 SER A C 1
ATOM 855 O O . SER A 1 103 ? 39.286 10.682 -25.833 1.00 80.19 103 SER A O 1
ATOM 857 N N . THR A 1 104 ? 37.531 9.797 -26.925 1.00 77.62 104 THR A N 1
ATOM 858 C CA . THR A 1 104 ? 36.473 10.577 -26.258 1.00 77.62 104 THR A CA 1
ATOM 859 C C . THR A 1 104 ? 35.967 9.974 -24.947 1.00 77.62 104 THR A C 1
ATOM 861 O O . THR A 1 104 ? 35.144 10.582 -24.267 1.00 77.62 104 THR A O 1
ATOM 864 N N . PHE A 1 105 ? 36.473 8.809 -24.529 1.00 83.75 105 PHE A N 1
ATOM 865 C CA . PHE A 1 105 ? 36.067 8.186 -23.259 1.00 83.75 105 PHE A CA 1
ATOM 866 C C . PHE A 1 105 ? 36.555 8.934 -22.017 1.00 83.75 105 PHE A C 1
ATOM 868 O O . PHE A 1 105 ? 36.060 8.692 -20.916 1.00 83.75 105 PHE A O 1
ATOM 875 N N . ARG A 1 106 ? 37.537 9.825 -22.169 1.00 82.69 106 ARG A N 1
ATOM 876 C CA . ARG A 1 106 ? 38.069 10.627 -21.069 1.00 82.69 106 ARG A CA 1
ATOM 877 C C . ARG A 1 106 ? 37.485 12.029 -21.132 1.00 82.69 106 ARG A C 1
ATOM 879 O O . ARG A 1 106 ? 37.725 12.763 -22.082 1.00 82.69 106 ARG A O 1
ATOM 886 N N . VAL A 1 107 ? 36.768 12.410 -20.080 1.00 79.94 107 VAL A N 1
ATOM 887 C CA . VAL A 1 107 ? 36.288 13.779 -19.873 1.00 79.94 107 VAL A CA 1
ATOM 888 C C . VAL A 1 107 ? 37.122 14.411 -18.764 1.00 79.94 107 VAL A C 1
ATOM 890 O O . VAL A 1 107 ? 37.293 13.815 -17.700 1.00 79.94 107 VAL A O 1
ATOM 893 N N . LEU A 1 108 ? 37.658 15.608 -19.010 1.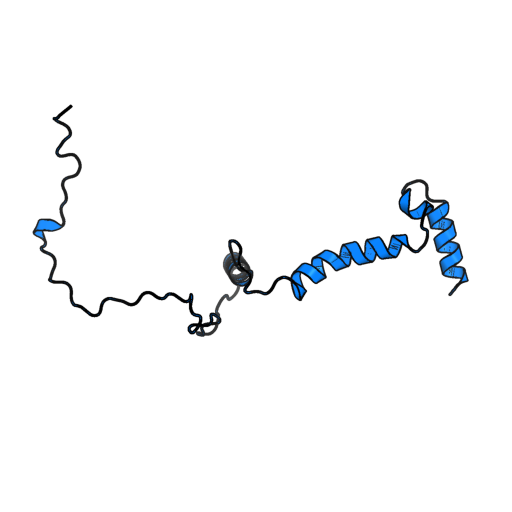00 79.38 108 LEU A N 1
ATOM 894 C CA . LEU A 1 108 ? 38.352 16.393 -17.992 1.00 79.38 108 LEU A CA 1
ATOM 895 C C . LEU A 1 108 ? 37.310 17.120 -17.132 1.00 79.38 108 LEU A C 1
ATOM 897 O O . LEU A 1 108 ? 36.559 17.953 -17.633 1.00 79.38 108 LEU A O 1
ATOM 901 N N . ILE A 1 109 ? 37.262 16.806 -15.840 1.00 77.81 109 ILE A N 1
ATOM 902 C CA . ILE A 1 109 ? 36.379 17.468 -14.873 1.00 77.81 109 ILE A CA 1
ATOM 903 C C . ILE A 1 109 ? 37.200 18.541 -14.150 1.00 77.81 109 ILE A C 1
ATOM 905 O O . ILE A 1 109 ? 38.220 18.216 -13.549 1.00 77.81 109 ILE A O 1
ATOM 909 N N . GLY A 1 110 ? 36.760 19.804 -14.204 1.00 76.06 110 GLY A N 1
ATOM 910 C CA . GLY A 1 110 ? 37.395 20.917 -13.478 1.00 76.06 110 GLY A CA 1
ATOM 911 C C . GLY A 1 110 ? 38.361 21.797 -14.283 1.00 76.06 110 GLY A C 1
ATOM 912 O O . GLY A 1 110 ? 39.165 22.498 -13.681 1.00 76.06 110 GLY A O 1
ATOM 913 N N . ALA A 1 111 ? 38.290 21.791 -15.618 1.00 66.31 111 ALA A N 1
ATOM 914 C CA . ALA A 1 111 ? 39.176 22.593 -16.475 1.00 66.31 111 ALA A CA 1
ATOM 915 C C . ALA A 1 111 ? 39.039 24.126 -16.298 1.00 66.31 111 ALA A C 1
ATOM 917 O O . ALA A 1 111 ? 39.980 24.849 -16.603 1.00 66.31 111 ALA A O 1
ATOM 918 N N . ASP A 1 112 ? 37.905 24.612 -15.778 1.00 64.06 112 ASP A N 1
ATOM 919 C CA . ASP A 1 112 ? 37.589 26.045 -15.627 1.00 64.06 112 ASP A CA 1
ATOM 920 C C . ASP A 1 112 ? 37.634 26.540 -14.163 1.00 64.06 112 ASP A C 1
ATOM 922 O O . ASP A 1 112 ? 36.867 27.416 -13.767 1.00 64.06 112 ASP A O 1
ATOM 926 N N . ALA A 1 113 ? 38.520 25.992 -13.325 1.00 60.66 113 ALA A N 1
ATOM 927 C CA . ALA A 1 113 ? 38.709 26.502 -11.959 1.00 60.66 113 ALA A CA 1
ATOM 928 C C . ALA A 1 113 ? 39.533 27.810 -11.885 1.00 60.66 113 ALA A C 1
ATOM 930 O O . ALA A 1 113 ? 39.547 28.451 -10.840 1.00 60.66 113 ALA A O 1
ATOM 931 N N . ASP A 1 114 ? 40.167 28.235 -12.986 1.00 60.88 114 ASP A N 1
ATOM 932 C CA . ASP A 1 114 ? 41.083 29.393 -13.040 1.00 60.88 114 ASP A CA 1
ATOM 933 C C . ASP A 1 114 ? 40.418 30.717 -13.490 1.00 60.88 114 ASP A C 1
ATOM 935 O O . ASP A 1 114 ? 41.100 31.685 -13.826 1.00 60.88 114 ASP A O 1
ATOM 939 N N . ARG A 1 115 ? 39.078 30.789 -13.531 1.00 56.75 115 ARG A N 1
ATOM 940 C CA . ARG A 1 115 ? 38.321 31.985 -13.970 1.00 56.75 115 ARG A CA 1
ATOM 941 C C . ARG A 1 115 ? 37.335 32.539 -12.930 1.00 56.75 115 ARG A C 1
ATOM 943 O O . ARG A 1 115 ? 36.248 32.986 -13.298 1.00 56.75 115 ARG A O 1
ATOM 950 N N . PHE A 1 116 ? 37.728 32.565 -11.658 1.00 51.25 116 PHE A N 1
ATOM 951 C CA . PHE A 1 116 ? 37.049 33.359 -10.626 1.00 51.25 116 PHE A CA 1
ATOM 952 C C . PHE A 1 116 ? 37.994 34.383 -10.006 1.00 51.25 116 PHE A C 1
ATOM 954 O O . PHE A 1 116 ? 39.148 34.007 -9.706 1.00 51.25 116 PHE A O 1
#

Secondary structure (DSSP, 8-state):
-HHHHHHHHHHHHH-TT-HHHHHSTTHHHHHHHHHHHHHHHIIIII--TT--SSS-HHHHHHHHHHHTT------S---S-TTSTT--------SPPPPPPGGGG---S-TTTT--

Foldseek 3Di:
DVVVLVVQLVVLCPDPPDVVCNVPPPVVVVVVVCVVVVVVCCVPPVQDQPDDDPDGPLRVVLVVCVVVVHDSDDPPDDPDDCPDPPRDDDDDDPDDDPDDDPVPPDDDDPPPPPPD

pLDDT: mean 72.68, std 8.95, range [51.25, 87.88]